Protein AF-A0AAV3ZIV1-F1 (afdb_monomer)

Radius of gyration: 25.55 Å; Cα contacts (8 Å, |Δi|>4): 91; chains: 1; bounding box: 44×48×78 Å

Foldseek 3Di:
DPDDDPDPDDVVNVCCCPDNPCVCVVVCLVDQVSVCLFQVDGSVVLVVVCVVCQVVQADDADPVGGDDHSSVVSSVVRGDPPRPPPPPDPDPCCDPVNVVVCPDDDDDDDPDDPPDPPDPVVVVVVCCVPPVVNVVVVVVPQWDDDPNDTWGWDDDPNDIDID

Mean predicted aligned error: 19.46 Å

Solvent-accessible surface area (backbone atoms only — not comparable to full-atom values): 10441 Å² total; per-residue (Å²): 132,84,77,81,71,92,54,98,68,56,71,74,69,73,41,39,90,81,73,31,84,66,75,52,44,66,62,34,61,70,34,60,67,50,20,29,70,54,50,73,38,49,51,65,59,52,50,52,51,42,67,71,44,26,80,78,58,48,55,75,69,49,100,89,47,78,46,68,54,34,68,58,52,51,48,63,72,48,45,59,89,83,52,82,88,72,68,71,80,76,75,86,66,74,45,76,69,51,55,66,67,47,86,64,88,75,79,80,87,71,79,91,64,83,72,71,77,69,77,55,66,67,60,51,51,47,54,59,66,66,34,67,70,51,50,54,52,52,61,62,59,36,60,48,80,60,91,92,44,83,44,42,54,48,75,57,97,91,42,78,41,79,104

pLDDT: mean 71.95, std 16.85, range [37.38, 97.38]

Structure (mmCIF, N/CA/C/O backbone):
data_AF-A0AAV3ZIV1-F1
#
_entry.id   AF-A0AAV3ZIV1-F1
#
loop_
_atom_site.group_PDB
_atom_site.id
_atom_site.type_symbol
_atom_site.label_atom_id
_atom_site.label_alt_id
_atom_site.label_comp_id
_atom_site.label_asym_id
_atom_site.label_entity_id
_atom_site.label_seq_id
_atom_site.pdbx_PDB_ins_code
_atom_site.Cartn_x
_atom_site.Cartn_y
_atom_site.Cartn_z
_atom_site.occupancy
_atom_site.B_iso_or_equiv
_atom_site.auth_seq_id
_atom_site.auth_comp_id
_atom_site.auth_asym_id
_atom_site.auth_atom_id
_atom_site.pdbx_PDB_model_num
ATOM 1 N N . MET A 1 1 ? 9.519 14.447 -36.162 1.00 43.09 1 MET A N 1
ATOM 2 C CA . MET A 1 1 ? 10.260 13.194 -35.889 1.00 43.09 1 MET A CA 1
ATOM 3 C C . MET A 1 1 ? 10.149 12.874 -34.403 1.00 43.09 1 MET A C 1
ATOM 5 O O . MET A 1 1 ? 10.658 13.635 -33.593 1.00 43.09 1 MET A O 1
ATOM 9 N N . GLN A 1 2 ? 9.421 11.823 -34.020 1.00 56.91 2 GLN A N 1
ATOM 10 C CA . GLN A 1 2 ? 9.362 11.382 -32.619 1.00 56.91 2 GLN A CA 1
ATOM 11 C C . GLN A 1 2 ? 10.732 10.803 -32.237 1.00 56.91 2 GLN A C 1
ATOM 13 O O . GLN A 1 2 ? 11.207 9.866 -32.875 1.0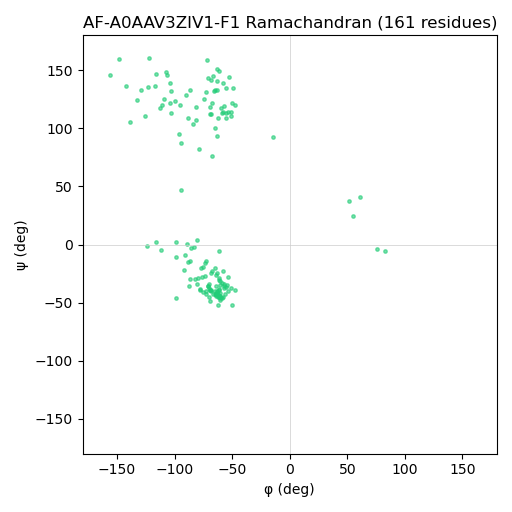0 56.91 2 GLN A O 1
ATOM 18 N N . GLY A 1 3 ? 11.399 11.407 -31.249 1.00 57.12 3 GLY A N 1
ATOM 19 C CA . GLY A 1 3 ? 12.735 10.999 -30.816 1.00 57.12 3 GLY A CA 1
ATOM 20 C C . GLY A 1 3 ? 12.778 9.522 -30.425 1.00 57.12 3 GLY A C 1
ATOM 21 O O . GLY A 1 3 ? 11.899 9.024 -29.718 1.00 57.12 3 GLY A O 1
ATOM 22 N N . ARG A 1 4 ? 13.808 8.810 -30.896 1.00 75.56 4 ARG A N 1
ATOM 23 C CA . ARG A 1 4 ? 14.005 7.382 -30.626 1.00 75.56 4 ARG A CA 1
ATOM 24 C C . ARG A 1 4 ? 14.105 7.179 -29.112 1.00 75.56 4 ARG A C 1
ATOM 26 O O . ARG A 1 4 ? 15.054 7.653 -28.486 1.00 75.56 4 ARG A O 1
ATOM 33 N N . ARG A 1 5 ? 13.122 6.507 -28.500 1.00 73.94 5 ARG A N 1
ATOM 34 C CA . ARG A 1 5 ? 13.161 6.197 -27.061 1.00 73.94 5 ARG A CA 1
ATOM 35 C C . ARG A 1 5 ? 14.446 5.415 -26.771 1.00 73.94 5 ARG A C 1
ATOM 37 O O . ARG A 1 5 ? 14.630 4.334 -27.321 1.00 73.94 5 ARG A O 1
ATOM 44 N N . ARG A 1 6 ? 15.325 5.951 -25.909 1.00 83.06 6 ARG A N 1
ATOM 45 C CA . ARG A 1 6 ? 16.588 5.287 -25.511 1.00 83.06 6 ARG A CA 1
ATOM 46 C C . ARG A 1 6 ? 16.340 3.903 -24.910 1.00 83.06 6 ARG A C 1
ATOM 48 O O . ARG A 1 6 ? 17.137 2.999 -25.119 1.00 83.06 6 ARG A O 1
ATOM 55 N N . PHE A 1 7 ? 15.224 3.744 -24.196 1.00 80.75 7 PHE A N 1
ATOM 56 C CA . PHE A 1 7 ? 14.814 2.484 -23.588 1.00 80.75 7 PHE A CA 1
ATOM 57 C C . PHE A 1 7 ? 13.296 2.308 -23.692 1.00 80.75 7 PHE A C 1
ATOM 59 O O . PHE A 1 7 ? 12.542 3.240 -23.418 1.00 80.75 7 PHE A O 1
ATOM 66 N N . TRP A 1 8 ? 12.848 1.101 -24.049 1.00 78.12 8 TRP A N 1
ATOM 67 C CA . TRP A 1 8 ? 11.439 0.696 -23.938 1.00 78.12 8 TRP A CA 1
ATOM 68 C C . TRP A 1 8 ? 11.034 0.453 -22.475 1.00 78.12 8 TRP A C 1
ATOM 70 O O . TRP A 1 8 ? 9.966 0.869 -22.036 1.00 78.12 8 TRP A O 1
ATOM 80 N N . VAL A 1 9 ? 11.930 -0.163 -21.700 1.00 79.81 9 VAL A N 1
ATOM 81 C CA . VAL A 1 9 ? 11.845 -0.305 -20.241 1.00 79.81 9 VAL A CA 1
ATOM 82 C C . VAL A 1 9 ? 13.203 0.085 -19.672 1.00 79.81 9 VAL A C 1
ATOM 84 O O . VAL A 1 9 ? 14.221 -0.483 -20.074 1.00 79.81 9 VAL A O 1
ATOM 87 N N . HIS A 1 10 ? 13.229 1.054 -18.758 1.00 84.25 10 HIS A N 1
ATOM 88 C CA . HIS A 1 10 ? 14.471 1.515 -18.140 1.00 84.25 10 HIS A CA 1
ATOM 89 C C . HIS A 1 10 ? 15.129 0.376 -17.331 1.00 84.25 10 HIS A C 1
ATOM 91 O O . HIS A 1 10 ? 14.402 -0.365 -16.662 1.00 84.25 10 HIS A O 1
ATOM 97 N N . PRO A 1 11 ? 16.470 0.219 -17.344 1.00 86.00 11 PRO A N 1
ATOM 98 C CA . PRO A 1 11 ? 17.163 -0.831 -16.588 1.00 86.00 11 PRO A CA 1
ATOM 99 C C . PRO A 1 11 ? 16.766 -0.894 -15.106 1.00 86.00 11 PRO A C 1
ATOM 101 O O . PRO A 1 11 ? 16.529 -1.982 -14.594 1.00 86.00 11 PRO A O 1
ATOM 104 N N . ILE A 1 12 ? 16.543 0.260 -14.468 1.00 84.50 12 ILE A N 1
ATOM 105 C CA . ILE A 1 12 ? 16.070 0.344 -13.072 1.00 84.50 12 ILE A CA 1
ATOM 106 C C . ILE A 1 12 ? 14.765 -0.436 -12.830 1.00 84.50 12 ILE A C 1
ATOM 108 O O . ILE A 1 12 ? 14.592 -1.087 -11.806 1.00 84.50 12 ILE A O 1
ATOM 112 N N . CYS A 1 13 ? 13.848 -0.444 -13.803 1.00 81.00 13 CYS A N 1
ATOM 113 C CA . CYS A 1 13 ? 12.573 -1.145 -13.682 1.00 81.00 13 CYS A CA 1
ATOM 114 C C . CYS A 1 13 ? 12.733 -2.664 -13.835 1.00 81.00 13 CYS A C 1
ATOM 116 O O . CYS A 1 13 ? 11.850 -3.410 -13.408 1.00 81.00 13 CYS A O 1
ATOM 118 N N . LYS A 1 14 ? 13.840 -3.129 -14.435 1.00 81.81 14 LYS A N 1
ATOM 119 C CA . LYS A 1 14 ? 14.187 -4.556 -14.510 1.00 81.81 14 LYS A CA 1
ATOM 120 C C . LYS A 1 14 ? 14.664 -5.085 -13.157 1.00 81.81 14 LYS A C 1
ATOM 122 O O . LYS A 1 14 ? 14.459 -6.257 -12.859 1.00 81.81 14 LYS A O 1
ATOM 127 N N . GLU A 1 15 ? 15.231 -4.220 -12.318 1.00 84.31 15 GLU A N 1
ATOM 128 C CA . GLU A 1 15 ? 15.726 -4.577 -10.986 1.00 84.31 15 GLU A CA 1
ATOM 129 C C . GLU A 1 15 ? 14.638 -4.598 -9.904 1.00 84.31 15 GLU A C 1
ATOM 131 O O . GLU A 1 15 ? 14.918 -5.016 -8.784 1.00 84.31 15 GLU A O 1
ATOM 136 N N . ARG A 1 16 ? 13.379 -4.261 -10.235 1.00 83.62 16 ARG A N 1
ATOM 137 C CA . ARG A 1 16 ? 12.244 -4.214 -9.288 1.00 83.62 16 ARG A CA 1
ATOM 138 C C . ARG A 1 16 ? 12.135 -5.451 -8.391 1.00 83.62 16 ARG A C 1
ATOM 140 O O . ARG A 1 16 ? 11.837 -5.318 -7.214 1.00 83.62 16 ARG A O 1
ATOM 147 N N . GLY A 1 17 ? 12.383 -6.650 -8.919 1.00 80.38 17 GLY A N 1
ATOM 148 C CA . GLY A 1 17 ? 12.316 -7.878 -8.115 1.00 80.38 17 GLY A CA 1
ATOM 149 C C . GLY A 1 17 ? 13.408 -7.990 -7.040 1.00 80.38 17 GLY A C 1
ATOM 150 O O . GLY A 1 17 ? 13.235 -8.717 -6.069 1.00 80.38 17 GLY A O 1
ATOM 151 N N . LYS A 1 18 ? 14.529 -7.279 -7.204 1.00 82.88 18 LYS A N 1
ATOM 152 C CA . LYS A 1 18 ? 15.670 -7.277 -6.277 1.00 82.88 18 LYS A CA 1
ATOM 153 C C . LYS A 1 18 ? 15.640 -6.070 -5.339 1.00 82.88 18 LYS A C 1
ATOM 155 O O . LYS A 1 18 ? 15.845 -6.239 -4.138 1.00 82.88 18 LYS A O 1
ATOM 160 N N . THR A 1 19 ? 15.393 -4.881 -5.885 1.00 79.88 19 THR A N 1
ATOM 161 C CA . THR A 1 19 ? 15.538 -3.583 -5.198 1.00 79.88 19 THR A CA 1
ATOM 162 C C . THR A 1 19 ? 14.224 -2.818 -5.041 1.00 79.88 19 THR A C 1
ATOM 164 O O . THR A 1 19 ? 14.226 -1.707 -4.524 1.00 79.88 19 THR A O 1
ATOM 167 N N . GLY A 1 20 ? 13.095 -3.377 -5.482 1.00 79.06 20 GLY A N 1
ATOM 168 C CA . GLY A 1 20 ? 11.806 -2.694 -5.413 1.00 79.06 20 GLY A CA 1
ATOM 169 C C . GLY A 1 20 ? 11.317 -2.476 -3.981 1.00 79.06 20 GLY A C 1
ATOM 170 O O . GLY A 1 20 ? 11.481 -3.340 -3.120 1.00 79.06 20 GLY A O 1
ATOM 171 N N . GLU A 1 21 ? 10.639 -1.347 -3.760 1.00 76.44 21 GLU A N 1
ATOM 172 C CA . GLU A 1 21 ? 10.079 -0.945 -2.457 1.00 76.44 21 GLU A CA 1
ATOM 173 C C . GLU A 1 21 ? 9.165 -2.019 -1.844 1.00 76.44 21 GLU A C 1
ATOM 175 O O . GLU A 1 21 ? 9.171 -2.252 -0.637 1.00 76.44 21 GLU A O 1
ATOM 180 N N . PHE A 1 22 ? 8.431 -2.749 -2.687 1.00 81.62 22 PHE A N 1
ATOM 181 C CA . PHE A 1 22 ? 7.473 -3.769 -2.256 1.00 81.62 22 PHE A CA 1
ATOM 182 C C . PHE A 1 22 ? 8.101 -5.116 -1.892 1.00 81.62 22 PHE A C 1
ATOM 184 O O . PHE A 1 22 ? 7.388 -6.044 -1.521 1.00 81.62 22 PHE A O 1
ATOM 191 N N . ARG A 1 23 ? 9.433 -5.243 -1.918 1.00 85.44 23 ARG A N 1
ATOM 192 C CA . ARG A 1 23 ? 10.110 -6.449 -1.422 1.00 85.44 23 ARG A CA 1
ATOM 193 C C . ARG A 1 23 ? 9.855 -6.683 0.069 1.00 85.44 23 ARG A C 1
ATOM 195 O O . ARG A 1 23 ? 9.821 -7.833 0.495 1.00 85.44 23 ARG A O 1
ATOM 202 N N . MET A 1 24 ? 9.659 -5.605 0.833 1.00 85.88 24 MET A N 1
ATOM 203 C CA . MET A 1 24 ? 9.342 -5.656 2.265 1.00 85.88 24 MET A CA 1
ATOM 204 C C . MET A 1 24 ? 7.840 -5.806 2.553 1.00 85.88 24 MET A C 1
ATOM 206 O O . MET A 1 24 ? 7.441 -5.902 3.713 1.00 85.88 24 MET A O 1
ATOM 210 N N . LEU A 1 25 ? 6.992 -5.813 1.516 1.00 89.31 25 LEU A N 1
ATOM 211 C CA . LEU A 1 25 ? 5.538 -5.865 1.662 1.00 89.31 25 LEU A CA 1
ATOM 212 C C . LEU A 1 25 ? 5.057 -7.081 2.478 1.00 89.31 25 LEU A C 1
ATOM 214 O O . LEU A 1 25 ? 4.214 -6.887 3.353 1.00 89.31 25 LEU A O 1
ATOM 218 N N . PRO A 1 26 ? 5.595 -8.305 2.293 1.00 90.25 26 PRO A N 1
ATOM 219 C CA . PRO A 1 26 ? 5.204 -9.446 3.120 1.00 90.25 26 PRO A CA 1
ATOM 220 C C . PRO A 1 26 ? 5.510 -9.242 4.609 1.00 90.25 26 PRO A C 1
ATOM 222 O O . PRO A 1 26 ? 4.699 -9.609 5.454 1.00 90.25 26 PRO A O 1
ATOM 225 N N . GLN A 1 27 ? 6.651 -8.629 4.938 1.00 90.06 27 GLN A N 1
ATOM 226 C CA . GLN A 1 27 ? 7.047 -8.336 6.317 1.00 90.06 27 GLN A CA 1
ATOM 227 C C . GLN A 1 27 ? 6.169 -7.238 6.930 1.00 90.06 27 GLN A C 1
ATOM 229 O O . GLN A 1 27 ? 5.802 -7.336 8.097 1.00 90.06 27 GLN A O 1
ATOM 234 N N . ILE A 1 28 ? 5.791 -6.224 6.144 1.00 89.81 28 ILE A N 1
ATOM 235 C CA . ILE A 1 28 ? 4.860 -5.168 6.572 1.00 89.81 28 ILE A CA 1
ATOM 236 C C . ILE A 1 28 ? 3.478 -5.761 6.861 1.00 89.81 28 ILE A C 1
ATOM 238 O O . ILE A 1 28 ? 2.886 -5.447 7.884 1.00 89.81 28 ILE A O 1
ATOM 242 N N . LEU A 1 29 ? 2.979 -6.654 6.002 1.00 90.62 29 LEU A N 1
ATOM 243 C CA . LEU A 1 29 ? 1.682 -7.314 6.189 1.00 90.62 29 LEU A CA 1
ATOM 244 C C . LEU A 1 29 ? 1.693 -8.394 7.285 1.00 90.62 29 LEU A C 1
ATOM 246 O O . LEU A 1 29 ? 0.628 -8.848 7.704 1.00 90.62 29 LEU A O 1
ATOM 250 N N . ALA A 1 30 ? 2.863 -8.858 7.729 1.00 91.25 30 ALA A N 1
ATOM 251 C CA . ALA A 1 30 ? 2.983 -9.797 8.844 1.00 91.25 30 ALA A CA 1
ATOM 252 C C . ALA A 1 30 ? 2.856 -9.102 10.210 1.00 91.25 30 ALA A C 1
ATOM 254 O O . ALA A 1 30 ? 2.383 -9.716 11.163 1.00 91.25 30 ALA A O 1
ATOM 255 N N . ASP A 1 31 ? 3.244 -7.830 10.292 1.00 90.38 31 ASP A N 1
ATOM 256 C CA . ASP A 1 31 ? 3.226 -7.026 11.511 1.00 90.38 31 ASP A CA 1
ATOM 257 C C . ASP A 1 31 ? 2.031 -6.061 11.488 1.00 90.38 31 ASP A C 1
ATOM 259 O O . ASP A 1 31 ? 1.973 -5.130 10.688 1.00 90.38 31 ASP A O 1
ATOM 263 N N . ASN A 1 32 ? 1.065 -6.265 12.386 1.00 87.88 32 ASN A N 1
ATOM 264 C CA . ASN A 1 32 ? -0.147 -5.445 12.444 1.00 87.88 32 ASN A CA 1
ATOM 265 C C . ASN A 1 32 ? 0.142 -3.962 12.711 1.00 87.88 32 ASN A C 1
ATOM 267 O O . ASN A 1 32 ? -0.564 -3.109 12.173 1.00 87.88 32 ASN A O 1
ATOM 271 N N . VAL A 1 33 ? 1.167 -3.645 13.509 1.00 88.06 33 VAL A N 1
ATOM 272 C CA . VAL A 1 33 ? 1.532 -2.259 13.834 1.00 88.06 33 VAL A CA 1
ATOM 273 C C . VAL A 1 33 ? 2.118 -1.584 12.601 1.00 88.06 33 VAL A C 1
ATOM 275 O O . VAL A 1 33 ? 1.713 -0.476 12.254 1.00 88.06 33 VAL A O 1
ATOM 278 N N . LYS A 1 34 ? 3.016 -2.271 11.887 1.00 87.50 34 LYS A N 1
ATOM 279 C CA . LYS A 1 34 ? 3.585 -1.747 10.637 1.00 87.50 34 LYS A CA 1
ATOM 280 C C . LYS A 1 34 ? 2.555 -1.668 9.523 1.00 87.50 34 LYS A C 1
ATOM 282 O O . LYS A 1 34 ? 2.564 -0.692 8.788 1.00 87.50 34 LYS A O 1
ATOM 287 N N . CYS A 1 35 ? 1.660 -2.644 9.407 1.00 87.94 35 CYS A N 1
ATOM 288 C CA . CYS A 1 35 ? 0.564 -2.613 8.443 1.00 87.94 35 CYS A CA 1
ATOM 289 C C . CYS A 1 35 ? -0.353 -1.406 8.688 1.00 87.94 35 CYS A C 1
ATOM 291 O O . CYS A 1 35 ? -0.666 -0.674 7.749 1.00 87.94 35 CYS A O 1
ATOM 293 N N . LEU A 1 36 ? -0.720 -1.157 9.951 1.00 89.06 36 LEU A N 1
ATOM 294 C CA . LEU A 1 36 ? -1.499 0.017 10.342 1.00 89.06 36 LEU A CA 1
ATOM 295 C C . LEU A 1 36 ? -0.744 1.318 10.081 1.00 89.06 36 LEU A C 1
ATOM 297 O O . LEU A 1 36 ? -1.342 2.257 9.575 1.00 89.06 36 LEU A O 1
ATOM 301 N N . ALA A 1 37 ? 0.551 1.389 10.382 1.00 86.81 37 ALA A N 1
ATOM 302 C CA . ALA A 1 37 ? 1.345 2.580 10.094 1.00 86.81 37 ALA A CA 1
ATOM 303 C C . ALA A 1 37 ? 1.449 2.840 8.582 1.00 86.81 37 ALA A C 1
ATOM 305 O O . ALA A 1 37 ? 1.252 3.963 8.144 1.00 86.81 37 ALA A O 1
ATOM 306 N N . TYR A 1 38 ? 1.698 1.794 7.791 1.0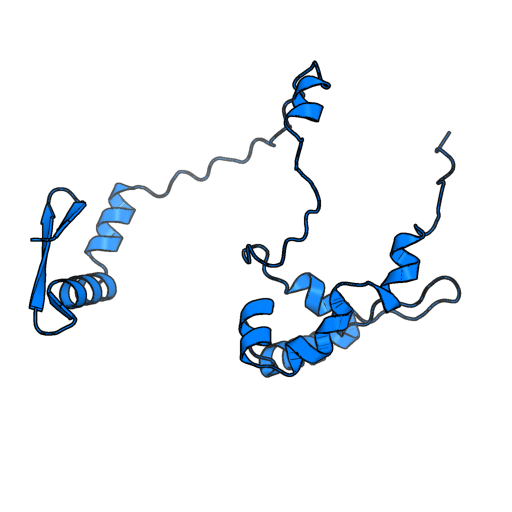0 86.69 38 TYR A N 1
ATOM 307 C CA . TYR A 1 38 ? 1.990 1.892 6.360 1.00 86.69 38 TYR A CA 1
ATOM 308 C C . TYR A 1 38 ? 0.743 2.121 5.489 1.00 86.69 38 TYR A C 1
ATOM 310 O O . TYR A 1 38 ? 0.800 2.856 4.506 1.00 86.69 38 TYR A O 1
ATOM 318 N N . PHE A 1 39 ? -0.380 1.472 5.813 1.00 88.75 39 PHE A N 1
ATOM 319 C CA . PHE A 1 39 ? -1.621 1.545 5.024 1.00 88.75 39 PHE A CA 1
ATOM 320 C C . PHE A 1 39 ? -2.760 2.281 5.734 1.00 88.75 39 PHE A C 1
ATOM 322 O O . PHE A 1 39 ? -3.837 2.420 5.160 1.00 88.75 39 PHE A O 1
ATOM 329 N N . ARG A 1 40 ? -2.570 2.695 6.995 1.00 88.31 40 ARG A N 1
ATOM 330 C CA . ARG A 1 40 ? -3.627 3.266 7.855 1.00 88.31 40 ARG A CA 1
ATOM 331 C C . ARG A 1 40 ? -4.852 2.355 8.004 1.00 88.31 40 ARG A C 1
ATOM 333 O O . ARG A 1 40 ? -5.945 2.808 8.324 1.00 88.31 40 ARG A O 1
ATOM 340 N N . MET A 1 41 ? -4.655 1.049 7.821 1.00 90.50 41 MET A N 1
ATOM 341 C CA . MET A 1 41 ? -5.683 0.020 7.958 1.00 90.50 41 MET A CA 1
ATOM 342 C C . MET A 1 41 ? -5.088 -1.296 8.457 1.00 90.50 41 MET A C 1
ATOM 344 O O . MET A 1 41 ? -3.885 -1.544 8.349 1.00 90.50 41 MET A O 1
ATOM 348 N N . THR A 1 42 ? -5.940 -2.152 9.017 1.00 92.81 42 THR A N 1
ATOM 349 C CA . THR A 1 42 ? -5.508 -3.476 9.470 1.00 92.81 42 THR A CA 1
ATOM 350 C C . THR A 1 42 ? -5.223 -4.388 8.278 1.00 92.81 42 THR A C 1
ATOM 352 O O . THR A 1 42 ? -5.755 -4.202 7.180 1.00 92.81 42 THR A O 1
ATOM 355 N N . LYS A 1 43 ? -4.430 -5.437 8.514 1.00 93.69 43 LYS A N 1
ATOM 356 C CA . LYS A 1 43 ? -4.177 -6.491 7.525 1.00 93.69 43 LYS A CA 1
ATOM 357 C C . LYS A 1 43 ? -5.475 -7.103 6.990 1.00 93.69 43 LYS A C 1
ATOM 359 O O . LYS A 1 43 ? -5.571 -7.356 5.794 1.00 93.69 43 LYS A O 1
ATOM 364 N N . ALA A 1 44 ? -6.463 -7.315 7.860 1.00 95.25 44 ALA A N 1
ATOM 365 C CA . ALA A 1 44 ? -7.752 -7.888 7.481 1.00 95.25 44 ALA A CA 1
ATOM 366 C C . ALA A 1 44 ? -8.494 -6.986 6.485 1.00 95.25 44 ALA A C 1
ATOM 368 O O . ALA A 1 44 ? -8.951 -7.460 5.449 1.00 95.25 44 ALA A O 1
ATOM 369 N N . THR A 1 45 ? -8.538 -5.674 6.741 1.00 95.06 45 THR A N 1
ATOM 370 C CA . THR A 1 45 ? -9.121 -4.699 5.807 1.00 95.06 45 THR A CA 1
ATOM 371 C C . THR A 1 45 ? -8.376 -4.692 4.474 1.00 95.06 45 THR A C 1
ATOM 373 O O . THR A 1 45 ? -9.003 -4.704 3.418 1.00 95.06 45 THR A O 1
ATOM 376 N N . PHE A 1 46 ? -7.043 -4.726 4.503 1.00 94.94 46 PHE A N 1
ATOM 377 C CA . PHE A 1 46 ? -6.239 -4.785 3.285 1.00 94.94 46 PHE A CA 1
ATOM 378 C C . PHE A 1 46 ? -6.514 -6.059 2.467 1.00 94.94 46 PHE A C 1
ATOM 380 O O . PHE A 1 46 ? -6.674 -5.988 1.251 1.00 94.94 46 PHE A O 1
ATOM 387 N N . GLN A 1 47 ? -6.600 -7.221 3.122 1.00 95.69 47 GLN A N 1
ATOM 388 C CA . GLN A 1 47 ? -6.919 -8.495 2.470 1.00 95.69 47 GLN A CA 1
ATOM 389 C C . GLN A 1 47 ? -8.325 -8.490 1.871 1.00 95.69 47 GLN A C 1
ATOM 391 O O . GLN A 1 47 ? -8.483 -8.885 0.721 1.00 95.69 47 GLN A O 1
ATOM 396 N N . TYR A 1 48 ? -9.311 -7.958 2.592 1.00 97.19 48 TYR A N 1
ATOM 397 C CA . TYR A 1 48 ? -10.669 -7.784 2.082 1.00 97.19 48 TYR A CA 1
ATOM 398 C C . TYR A 1 48 ? -10.701 -6.913 0.814 1.00 97.19 48 TYR A C 1
ATOM 400 O O . TYR A 1 48 ? -11.309 -7.276 -0.192 1.00 97.19 48 TYR A O 1
ATOM 408 N N . LEU A 1 49 ? -9.979 -5.785 0.815 1.00 96.19 49 LEU A N 1
ATOM 409 C CA . LEU A 1 49 ? -9.851 -4.935 -0.372 1.00 96.19 49 LEU A CA 1
ATOM 410 C C . LEU A 1 49 ? -9.136 -5.653 -1.521 1.00 96.19 49 LEU A C 1
ATOM 412 O O . LEU A 1 49 ? -9.476 -5.437 -2.686 1.00 96.19 49 LEU A O 1
ATOM 416 N N . LEU A 1 50 ? -8.150 -6.497 -1.217 1.00 96.50 50 LEU A N 1
ATOM 417 C CA . LEU A 1 50 ? -7.442 -7.288 -2.217 1.00 96.50 50 LEU A CA 1
ATOM 418 C C . LEU A 1 50 ? -8.328 -8.370 -2.832 1.00 96.50 50 LEU A C 1
ATOM 420 O O . LEU A 1 50 ? -8.241 -8.583 -4.035 1.00 96.50 50 LEU A O 1
ATOM 424 N N . GLU A 1 51 ? -9.180 -9.026 -2.053 1.00 97.38 51 GLU A N 1
ATOM 425 C CA . GLU A 1 51 ? -10.148 -9.997 -2.571 1.00 97.38 51 GLU A CA 1
ATOM 426 C C . GLU A 1 51 ? -11.174 -9.322 -3.482 1.00 97.38 51 GLU A C 1
ATOM 428 O O . GLU A 1 51 ? -11.444 -9.815 -4.576 1.00 97.38 51 GLU A O 1
ATOM 433 N N . LEU A 1 52 ? -11.671 -8.148 -3.082 1.00 97.00 52 LEU A N 1
ATOM 434 C CA . LEU A 1 52 ? -12.650 -7.392 -3.859 1.00 97.00 52 LEU A CA 1
ATOM 435 C C . LEU A 1 52 ? -12.055 -6.821 -5.156 1.00 97.00 52 LEU A C 1
ATOM 437 O O . LEU A 1 52 ? -12.637 -6.947 -6.229 1.00 97.00 52 LEU A O 1
ATOM 441 N N . SER A 1 53 ? -10.895 -6.164 -5.072 1.00 95.56 53 SER A N 1
ATOM 442 C CA . SER A 1 53 ? -10.294 -5.443 -6.207 1.00 95.56 53 SER A CA 1
ATOM 443 C C . SER A 1 53 ? -9.330 -6.289 -7.037 1.00 95.56 53 SER A C 1
ATOM 445 O O . SER A 1 53 ? -9.089 -5.977 -8.206 1.00 95.56 53 SER A O 1
ATOM 447 N N . GLY A 1 54 ? -8.786 -7.362 -6.462 1.00 94.56 54 GLY A N 1
ATOM 448 C CA . GLY A 1 54 ? -7.767 -8.230 -7.048 1.00 94.56 54 GLY A CA 1
ATOM 449 C C . GLY A 1 54 ? -8.102 -8.705 -8.460 1.00 94.56 54 GLY A C 1
ATOM 450 O O . GLY A 1 54 ? -7.286 -8.468 -9.355 1.00 94.56 54 GLY A O 1
ATOM 451 N N . PRO A 1 55 ? -9.296 -9.283 -8.701 1.00 95.81 55 PRO A N 1
ATOM 452 C CA . PRO A 1 55 ? -9.709 -9.731 -10.031 1.00 95.81 55 PRO A CA 1
ATOM 453 C C . PRO A 1 55 ? -9.735 -8.605 -11.073 1.00 95.81 55 PRO A C 1
ATOM 455 O O . PRO A 1 55 ? -9.417 -8.828 -12.239 1.00 95.81 55 PRO A O 1
ATOM 458 N N . HIS A 1 56 ? -10.060 -7.379 -10.657 1.00 95.31 56 HIS A N 1
ATOM 459 C CA . HIS A 1 56 ? -10.172 -6.221 -11.546 1.00 95.31 56 HIS A CA 1
ATOM 460 C C . HIS A 1 56 ? -8.823 -5.562 -11.852 1.00 95.31 56 HIS A C 1
ATOM 462 O O . HIS A 1 56 ? -8.637 -4.973 -12.918 1.00 95.31 56 HIS A O 1
ATOM 468 N N . ILE A 1 57 ? -7.866 -5.641 -10.923 1.00 94.88 57 ILE A N 1
ATOM 469 C CA . ILE A 1 57 ? -6.544 -5.016 -11.074 1.00 94.88 57 ILE A CA 1
ATOM 470 C C . ILE A 1 57 ? -5.462 -6.001 -11.530 1.00 94.88 57 ILE A C 1
ATOM 472 O O . ILE A 1 57 ? -4.360 -5.564 -11.886 1.00 94.88 57 ILE A O 1
ATOM 476 N N . GLN A 1 58 ? -5.743 -7.306 -11.524 1.00 94.94 58 GLN A N 1
ATOM 477 C CA . GLN A 1 58 ? -4.831 -8.335 -12.007 1.00 94.94 58 GLN A CA 1
ATOM 478 C C . GLN A 1 58 ? -4.594 -8.179 -13.510 1.00 94.94 58 GLN A C 1
ATOM 480 O O . GLN A 1 58 ? -5.508 -8.012 -14.312 1.00 94.94 58 GLN A O 1
ATOM 485 N N . LYS A 1 59 ? -3.320 -8.240 -13.903 1.00 93.19 59 LYS A N 1
ATOM 486 C CA . LYS A 1 59 ? -2.911 -8.200 -15.307 1.00 93.19 59 LYS A CA 1
ATOM 487 C C . LYS A 1 59 ? -2.233 -9.504 -15.687 1.00 93.19 59 LYS A C 1
ATOM 489 O O . LYS A 1 59 ? -1.533 -10.106 -14.875 1.00 93.19 59 LYS A O 1
ATOM 494 N N . GLN A 1 60 ? -2.413 -9.908 -16.939 1.00 90.62 60 GLN A N 1
ATOM 495 C CA . GLN A 1 60 ? -1.741 -11.078 -17.487 1.00 90.62 60 GLN A CA 1
ATOM 496 C C . GLN A 1 60 ? -0.249 -10.804 -17.692 1.00 90.62 60 GLN A C 1
ATOM 498 O O . GLN A 1 60 ? 0.165 -9.701 -18.071 1.00 90.62 60 GLN A O 1
ATOM 503 N N . ASN A 1 61 ? 0.567 -11.826 -17.436 1.00 91.06 61 ASN A N 1
ATOM 504 C CA . ASN A 1 61 ? 1.966 -11.806 -17.833 1.00 91.06 61 ASN A CA 1
ATOM 505 C C . ASN A 1 61 ? 2.051 -11.875 -19.358 1.00 91.06 61 ASN A C 1
ATOM 507 O O . ASN A 1 61 ? 1.295 -12.593 -20.000 1.00 91.06 61 ASN A O 1
ATOM 511 N N . THR A 1 62 ? 2.992 -11.130 -19.925 1.00 87.94 62 THR A N 1
ATOM 512 C CA . THR A 1 62 ? 3.252 -11.126 -21.369 1.00 87.94 62 THR A CA 1
ATOM 513 C C . THR A 1 62 ? 4.701 -11.518 -21.613 1.00 87.94 62 THR A C 1
ATOM 515 O O . THR A 1 62 ? 5.539 -11.341 -20.726 1.00 87.94 62 THR A O 1
ATOM 518 N N . ASN A 1 63 ? 5.025 -11.949 -22.833 1.00 86.25 63 ASN A N 1
ATOM 519 C CA . ASN A 1 63 ? 6.405 -12.268 -23.229 1.00 86.25 63 ASN A CA 1
ATOM 520 C C . ASN A 1 63 ? 7.369 -11.077 -23.067 1.00 86.25 63 ASN A C 1
ATOM 522 O O . ASN A 1 63 ? 8.571 -11.256 -22.911 1.00 86.25 63 ASN A O 1
ATOM 526 N N . TRP A 1 64 ? 6.840 -9.851 -23.068 1.00 78.69 64 TRP A N 1
ATOM 527 C CA . TRP A 1 64 ? 7.625 -8.622 -22.966 1.00 78.69 64 TRP A CA 1
ATOM 528 C C . TRP A 1 64 ? 7.893 -8.193 -21.524 1.00 78.69 64 TRP A C 1
ATOM 530 O O . TRP A 1 64 ? 8.936 -7.610 -21.228 1.00 78.69 64 TRP A O 1
ATOM 540 N N . ARG A 1 65 ? 6.930 -8.419 -20.621 1.00 82.50 65 ARG A N 1
ATOM 541 C CA . ARG A 1 65 ? 7.046 -8.050 -19.207 1.00 82.50 65 ARG A CA 1
ATOM 542 C C . ARG A 1 65 ? 6.141 -8.888 -18.313 1.00 82.50 65 ARG A C 1
ATOM 544 O O . ARG A 1 65 ? 4.986 -9.167 -18.649 1.00 82.50 65 ARG A O 1
ATOM 551 N N . ARG A 1 66 ? 6.641 -9.155 -17.105 1.00 86.00 66 ARG A N 1
ATOM 552 C CA . ARG A 1 66 ? 5.834 -9.652 -15.987 1.00 86.00 66 ARG A CA 1
ATOM 553 C C . ARG A 1 66 ? 4.942 -8.535 -15.453 1.00 86.00 66 ARG A C 1
ATOM 555 O O . ARG A 1 66 ? 5.416 -7.420 -15.203 1.00 86.00 66 ARG A O 1
ATOM 562 N N . ALA A 1 67 ? 3.664 -8.846 -15.286 1.00 90.06 67 ALA A N 1
ATOM 563 C CA . ALA A 1 67 ? 2.700 -7.964 -14.659 1.00 90.06 67 ALA A CA 1
ATOM 564 C C . ALA A 1 67 ? 3.106 -7.665 -13.210 1.00 90.06 67 ALA A C 1
ATOM 566 O O . ALA A 1 67 ? 3.749 -8.474 -12.541 1.00 90.06 67 ALA A O 1
ATOM 567 N N . ILE A 1 68 ? 2.740 -6.473 -12.738 1.00 90.38 68 ILE A N 1
ATOM 568 C CA . ILE A 1 68 ? 2.819 -6.145 -11.314 1.00 90.38 68 ILE A CA 1
ATOM 569 C C . ILE A 1 68 ? 1.664 -6.896 -10.639 1.00 90.38 68 ILE A C 1
ATOM 571 O O . ILE A 1 68 ? 0.528 -6.743 -11.104 1.00 90.38 68 ILE A O 1
ATOM 575 N N . PRO A 1 69 ? 1.925 -7.715 -9.608 1.00 91.81 69 PRO A N 1
ATOM 576 C CA . PRO A 1 69 ? 0.885 -8.496 -8.957 1.00 91.81 69 PRO A CA 1
ATOM 577 C C . PRO A 1 69 ? -0.152 -7.577 -8.290 1.00 91.81 69 PRO A C 1
ATOM 579 O O . PRO A 1 69 ? 0.184 -6.462 -7.885 1.00 91.81 69 PRO A O 1
ATOM 582 N N . PRO A 1 70 ? -1.413 -8.025 -8.165 1.00 94.69 70 PRO A N 1
ATOM 583 C CA . PRO A 1 70 ? -2.506 -7.204 -7.642 1.00 94.69 70 PRO A CA 1
ATOM 584 C C . PRO A 1 70 ? -2.217 -6.670 -6.234 1.00 94.69 70 PRO A C 1
ATOM 586 O O . PRO A 1 70 ? -2.518 -5.516 -5.956 1.00 94.69 70 PRO A O 1
ATOM 589 N N . ILE A 1 71 ? -1.533 -7.451 -5.393 1.00 94.12 71 ILE A N 1
ATOM 590 C CA . ILE A 1 71 ? -1.139 -7.039 -4.040 1.00 94.12 71 ILE A CA 1
ATOM 591 C C . ILE A 1 71 ? -0.202 -5.824 -4.028 1.00 94.12 71 ILE A C 1
ATOM 593 O O . ILE A 1 71 ? -0.421 -4.887 -3.268 1.00 94.12 71 ILE A O 1
ATOM 597 N N . GLU A 1 72 ? 0.803 -5.797 -4.909 1.00 92.06 72 GLU A N 1
ATOM 598 C CA . GLU A 1 72 ? 1.717 -4.657 -5.043 1.00 92.06 72 GLU A CA 1
ATOM 599 C C . GLU A 1 72 ? 0.990 -3.454 -5.645 1.00 92.06 72 GLU A C 1
ATOM 601 O O . GLU A 1 72 ? 1.200 -2.326 -5.213 1.00 92.06 72 GLU A O 1
ATOM 606 N N . ARG A 1 73 ? 0.099 -3.682 -6.621 1.00 92.69 73 ARG A N 1
ATOM 607 C CA . ARG A 1 73 ? -0.711 -2.610 -7.222 1.00 92.69 73 ARG A CA 1
ATOM 608 C C . ARG A 1 73 ? -1.584 -1.932 -6.173 1.00 92.69 73 ARG A C 1
ATOM 610 O O . ARG A 1 73 ? -1.584 -0.709 -6.113 1.00 92.69 73 ARG A O 1
ATOM 617 N N . LEU A 1 74 ? -2.277 -2.730 -5.361 1.00 93.75 74 LEU A N 1
ATOM 618 C CA . LEU A 1 74 ? -3.124 -2.242 -4.282 1.00 93.75 74 LEU A CA 1
ATOM 619 C C . LEU A 1 74 ? -2.295 -1.506 -3.222 1.00 93.75 74 LEU A C 1
ATOM 621 O O . LEU A 1 74 ? -2.675 -0.419 -2.792 1.00 93.75 74 LEU A O 1
ATOM 625 N N . ALA A 1 75 ? -1.133 -2.055 -2.859 1.00 91.88 75 ALA A N 1
ATOM 626 C CA . ALA A 1 75 ? -0.230 -1.437 -1.897 1.00 91.88 75 ALA A CA 1
ATOM 627 C C . ALA A 1 75 ? 0.268 -0.054 -2.352 1.00 91.88 75 ALA A C 1
ATOM 629 O O . ALA A 1 75 ? 0.288 0.870 -1.546 1.00 91.88 75 ALA A O 1
ATOM 630 N N . VAL A 1 76 ? 0.615 0.120 -3.635 1.00 89.62 76 VAL A N 1
ATOM 631 C CA . VAL A 1 76 ? 0.984 1.438 -4.192 1.00 89.62 76 VAL A CA 1
ATOM 632 C C . VAL A 1 76 ? -0.161 2.437 -4.038 1.00 89.62 76 VAL A C 1
ATOM 634 O O . VAL A 1 76 ? 0.075 3.574 -3.648 1.00 89.62 76 VAL A O 1
ATOM 637 N N . THR A 1 77 ? -1.391 2.031 -4.359 1.00 90.12 77 THR A N 1
ATOM 638 C CA . THR A 1 77 ? -2.560 2.924 -4.319 1.00 90.12 77 THR A CA 1
ATOM 639 C C . THR A 1 77 ? -2.993 3.311 -2.911 1.00 90.12 77 THR A C 1
ATOM 641 O O . THR A 1 77 ? -3.491 4.414 -2.729 1.00 90.12 77 THR A O 1
ATOM 644 N N . LEU A 1 78 ? -2.838 2.414 -1.934 1.00 89.50 78 LEU A N 1
ATOM 645 C CA . LEU A 1 78 ? -3.270 2.641 -0.550 1.00 89.50 78 LEU A CA 1
ATOM 646 C C . LEU A 1 78 ? -2.187 3.261 0.333 1.00 89.50 78 LEU A C 1
ATOM 648 O O . LEU A 1 78 ? -2.462 3.619 1.476 1.00 89.50 78 LEU A O 1
ATOM 652 N N . ARG A 1 79 ? -0.954 3.361 -0.164 1.00 84.31 79 ARG A N 1
ATOM 653 C CA . ARG A 1 79 ? 0.132 4.025 0.549 1.00 84.31 79 ARG A CA 1
ATOM 654 C C . ARG A 1 79 ? -0.257 5.487 0.792 1.00 84.31 79 ARG A C 1
ATOM 656 O O . ARG A 1 79 ? -0.447 6.240 -0.163 1.00 84.31 79 ARG A O 1
ATOM 663 N N . SER A 1 80 ? -0.370 5.875 2.061 1.00 67.00 80 SER A N 1
ATOM 664 C CA . SER A 1 80 ? -0.775 7.231 2.432 1.00 67.00 80 SER A CA 1
ATOM 665 C C . SER A 1 80 ? 0.288 8.254 1.995 1.00 67.00 80 SER A C 1
ATOM 667 O O . SER A 1 80 ? 1.476 8.048 2.263 1.00 67.00 80 SER A O 1
ATOM 669 N N . PRO A 1 81 ? -0.094 9.361 1.334 1.00 58.88 81 PRO A N 1
ATOM 670 C CA . PRO A 1 81 ? 0.826 10.449 1.000 1.00 58.88 81 PRO A CA 1
ATOM 671 C C . PRO A 1 81 ? 1.235 11.290 2.221 1.00 58.88 81 PRO A C 1
ATOM 673 O O . PRO A 1 81 ? 2.190 12.056 2.130 1.00 58.88 81 PRO A O 1
ATOM 676 N N . GLU A 1 82 ? 0.537 11.154 3.352 1.00 51.25 82 GLU A N 1
ATOM 677 C CA . GLU A 1 82 ? 0.777 11.940 4.571 1.00 51.25 82 GLU A CA 1
ATOM 678 C C . GLU A 1 82 ? 1.806 11.313 5.523 1.00 51.25 82 GLU A C 1
ATOM 680 O O . GLU A 1 82 ? 2.091 11.888 6.570 1.00 51.25 82 GLU A O 1
ATOM 685 N N . ASP A 1 83 ? 2.383 10.153 5.187 1.00 53.16 83 ASP A N 1
ATOM 686 C CA . ASP A 1 83 ? 3.465 9.553 5.971 1.00 53.16 83 ASP A CA 1
ATOM 687 C C . ASP A 1 83 ? 4.819 10.199 5.615 1.00 53.16 83 ASP A C 1
ATOM 689 O O . ASP A 1 83 ? 5.370 9.913 4.543 1.00 53.16 83 ASP A O 1
ATOM 693 N N . PRO A 1 84 ? 5.409 11.035 6.498 1.00 51.09 84 PRO A N 1
ATOM 694 C CA . PRO A 1 84 ? 6.680 11.709 6.219 1.00 51.09 84 PRO A CA 1
ATOM 695 C C . PRO A 1 84 ? 7.861 10.734 6.075 1.00 51.09 84 PRO A C 1
ATOM 697 O O . PRO A 1 84 ? 8.850 11.068 5.425 1.00 51.09 84 PRO A O 1
ATOM 700 N N . ASP A 1 85 ? 7.747 9.510 6.599 1.00 52.47 85 ASP A N 1
ATOM 701 C CA . ASP A 1 85 ? 8.901 8.628 6.821 1.00 52.47 85 ASP A CA 1
ATOM 702 C C . ASP A 1 85 ? 9.147 7.556 5.746 1.00 52.47 85 ASP A C 1
ATOM 704 O O . ASP A 1 85 ? 10.095 6.780 5.859 1.00 52.47 85 ASP A O 1
ATOM 708 N N . ILE A 1 86 ? 8.353 7.497 4.669 1.00 50.78 86 ILE A N 1
ATOM 709 C CA . ILE A 1 86 ? 8.612 6.547 3.560 1.00 50.78 86 ILE A CA 1
ATOM 710 C C . ILE A 1 86 ? 8.739 7.260 2.212 1.00 50.78 86 ILE A C 1
ATOM 712 O O . ILE A 1 86 ? 9.027 6.621 1.199 1.00 50.78 86 ILE A O 1
ATOM 716 N N . SER A 1 87 ? 8.595 8.590 2.163 1.00 42.25 87 SER A N 1
ATOM 717 C CA . SER A 1 87 ? 8.971 9.375 0.982 1.00 42.25 87 SER A CA 1
ATOM 718 C C . SER A 1 87 ? 10.498 9.341 0.789 1.00 42.25 87 SER A C 1
ATOM 720 O O . SER A 1 87 ? 11.236 10.279 1.071 1.00 42.25 87 SER A O 1
ATOM 722 N N . VAL A 1 88 ? 11.019 8.219 0.287 1.00 44.84 88 VAL A N 1
ATOM 723 C CA . VAL A 1 88 ? 12.291 8.235 -0.422 1.00 44.84 88 VAL A CA 1
ATOM 724 C C . VAL A 1 88 ? 12.118 9.264 -1.526 1.00 44.84 88 VAL A C 1
ATOM 726 O O . VAL A 1 88 ? 11.287 9.097 -2.416 1.00 44.84 88 VAL A O 1
ATOM 729 N N . MET A 1 89 ? 12.876 10.350 -1.387 1.00 40.03 89 MET A N 1
ATOM 730 C CA . MET A 1 89 ? 13.220 11.331 -2.404 1.00 40.03 89 MET A CA 1
ATOM 731 C C . MET A 1 89 ? 12.909 10.860 -3.834 1.00 40.03 89 MET A C 1
ATOM 733 O O . MET A 1 89 ? 13.761 10.300 -4.523 1.00 40.03 89 MET A O 1
ATOM 737 N N . VAL A 1 90 ? 11.722 11.191 -4.329 1.00 39.84 90 VAL A N 1
ATOM 738 C CA . VAL A 1 90 ? 11.566 11.518 -5.744 1.00 39.84 90 VAL A CA 1
ATOM 739 C C . VAL A 1 90 ? 11.640 13.031 -5.779 1.00 39.84 90 VAL A C 1
ATOM 741 O O . VAL A 1 90 ? 10.696 13.733 -5.430 1.00 39.84 90 VAL A O 1
ATOM 744 N N . GLY A 1 91 ? 12.848 13.520 -6.049 1.00 38.00 91 GLY A N 1
ATOM 745 C CA . GLY A 1 91 ? 13.205 14.920 -5.921 1.00 38.00 91 GLY A CA 1
ATOM 746 C C . GLY A 1 91 ? 12.290 15.846 -6.717 1.00 38.00 91 GLY A C 1
ATOM 747 O O . GLY A 1 91 ? 12.437 15.983 -7.924 1.00 38.00 91 GLY A O 1
ATOM 748 N N . ALA A 1 92 ? 11.468 16.598 -5.996 1.00 37.38 92 ALA A N 1
ATOM 749 C CA . ALA A 1 92 ? 11.382 18.037 -6.204 1.00 37.38 92 ALA A CA 1
ATOM 750 C C . ALA A 1 92 ? 12.317 18.743 -5.204 1.00 37.38 92 ALA A C 1
ATOM 752 O O . ALA A 1 92 ? 11.941 19.683 -4.518 1.00 37.38 92 ALA A O 1
ATOM 753 N N . ALA A 1 93 ? 13.555 18.259 -5.080 1.00 41.31 93 ALA A N 1
ATOM 754 C CA . ALA A 1 93 ? 14.624 19.022 -4.460 1.00 41.31 93 ALA A CA 1
ATOM 755 C C . ALA A 1 93 ? 15.363 19.732 -5.593 1.00 41.31 93 ALA A C 1
ATOM 757 O O . ALA A 1 93 ? 16.341 19.213 -6.133 1.00 41.31 93 ALA A O 1
ATOM 758 N N . THR A 1 94 ? 14.903 20.924 -5.975 1.00 50.31 94 THR A N 1
ATOM 759 C CA . THR A 1 94 ? 15.795 21.876 -6.639 1.00 50.31 94 THR A CA 1
ATOM 760 C C . THR A 1 94 ? 16.868 22.203 -5.607 1.00 50.31 94 THR A C 1
ATOM 762 O O . THR A 1 94 ? 16.658 23.018 -4.708 1.00 50.31 94 THR A O 1
ATOM 765 N N . THR A 1 95 ? 17.990 21.483 -5.631 1.00 58.88 95 THR A N 1
ATOM 766 C CA . THR A 1 95 ? 19.103 21.783 -4.727 1.00 58.88 95 THR A CA 1
ATOM 767 C C . THR A 1 95 ? 19.450 23.264 -4.864 1.00 58.88 95 THR A C 1
ATOM 769 O O . THR A 1 95 ? 19.389 23.832 -5.955 1.00 58.88 95 THR A O 1
ATOM 772 N N . ARG A 1 96 ? 19.831 23.918 -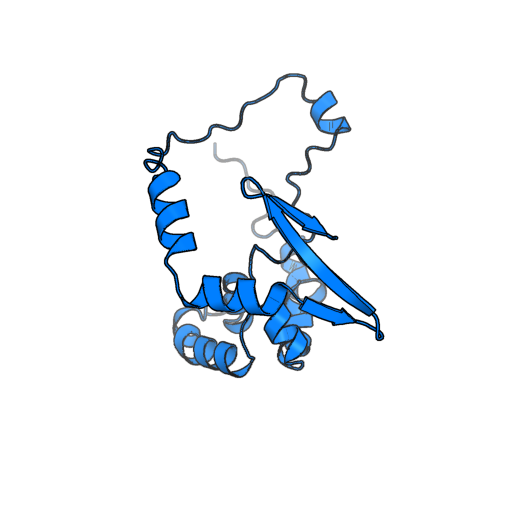3.762 1.00 53.28 96 ARG A N 1
ATOM 773 C CA . ARG A 1 96 ? 20.194 25.349 -3.755 1.00 53.28 96 ARG A CA 1
ATOM 774 C C . ARG A 1 96 ? 21.274 25.680 -4.803 1.00 53.28 96 ARG A C 1
ATOM 776 O O . ARG A 1 96 ? 21.314 26.788 -5.325 1.00 53.28 96 ARG A O 1
ATOM 783 N N . ALA A 1 97 ? 22.114 24.696 -5.136 1.00 56.56 97 ALA A N 1
ATOM 784 C CA . ALA A 1 97 ? 23.111 24.758 -6.202 1.00 56.56 97 ALA A CA 1
ATOM 785 C C . ALA A 1 97 ? 22.507 24.739 -7.622 1.00 56.56 97 ALA A C 1
ATOM 787 O O . ALA A 1 97 ? 23.014 25.423 -8.508 1.00 56.56 97 ALA A O 1
ATOM 788 N N . GLN A 1 98 ? 21.420 23.996 -7.842 1.00 53.91 98 GLN A N 1
ATOM 789 C CA . GLN A 1 98 ? 20.711 23.922 -9.120 1.00 53.91 98 GLN A CA 1
ATOM 790 C C . GLN A 1 98 ? 19.827 25.156 -9.357 1.00 53.91 98 GLN A C 1
ATOM 792 O O . GLN A 1 98 ? 19.877 25.721 -10.443 1.00 53.91 98 GLN A O 1
ATOM 797 N N . ALA A 1 99 ? 19.173 25.680 -8.313 1.00 58.44 99 ALA A N 1
ATOM 798 C CA . ALA A 1 99 ? 18.468 26.969 -8.358 1.00 58.44 99 ALA A CA 1
ATOM 799 C C . ALA A 1 99 ? 19.403 28.162 -8.659 1.00 58.44 99 ALA A C 1
ATOM 801 O O . ALA A 1 99 ? 18.988 29.140 -9.264 1.00 58.44 99 ALA A O 1
ATOM 802 N N . LYS A 1 100 ? 20.685 28.077 -8.270 1.00 60.94 100 LYS A N 1
ATOM 803 C CA . LYS A 1 100 ? 21.712 29.076 -8.626 1.00 60.94 100 LYS A CA 1
ATOM 804 C C . LYS A 1 100 ? 22.203 28.955 -10.074 1.00 60.94 100 LYS A C 1
ATOM 806 O O . LYS A 1 100 ? 22.674 29.941 -10.630 1.00 60.94 100 LYS A O 1
ATOM 811 N N . ARG A 1 101 ? 22.155 27.749 -10.658 1.00 58.75 101 ARG A N 1
ATOM 812 C CA . ARG A 1 101 ? 22.531 27.483 -12.060 1.00 58.75 101 ARG A CA 1
ATOM 813 C C . ARG A 1 101 ? 21.415 27.846 -13.033 1.00 58.75 101 ARG A C 1
ATOM 815 O O . ARG A 1 101 ? 21.692 28.275 -14.148 1.00 58.75 101 ARG A O 1
ATOM 822 N N . GLU A 1 102 ? 20.168 27.671 -12.619 1.00 59.28 102 GLU A N 1
ATOM 823 C CA . GLU A 1 102 ? 18.987 28.061 -13.379 1.00 59.28 102 GLU A CA 1
ATOM 824 C C . GLU A 1 102 ? 18.776 29.576 -13.226 1.00 59.28 102 GLU A C 1
ATOM 826 O O . GLU A 1 102 ? 18.008 30.037 -12.395 1.00 59.28 102 GLU A O 1
ATOM 831 N N . ALA A 1 103 ? 19.494 30.374 -14.023 1.00 59.28 103 ALA A N 1
ATOM 832 C CA . ALA A 1 103 ? 19.460 31.844 -13.975 1.00 59.28 103 ALA A CA 1
ATOM 833 C C . ALA A 1 103 ? 18.080 32.472 -14.283 1.00 59.28 103 ALA A C 1
ATOM 835 O O . ALA A 1 103 ? 17.918 33.686 -14.187 1.00 59.28 103 ALA A O 1
ATOM 836 N N . VAL A 1 104 ? 17.092 31.661 -14.669 1.00 62.97 104 VAL A N 1
ATOM 837 C CA . VAL A 1 104 ? 15.740 32.100 -15.015 1.00 62.97 104 VAL A CA 1
ATOM 838 C C . VAL A 1 104 ? 14.740 31.323 -14.174 1.00 62.97 104 VAL A C 1
ATOM 840 O O . VAL A 1 104 ? 14.523 30.128 -14.385 1.00 62.97 104 VAL A O 1
ATOM 843 N N . THR A 1 105 ? 14.098 32.025 -13.245 1.00 56.91 105 THR A N 1
ATOM 844 C CA . THR A 1 105 ? 12.972 31.518 -12.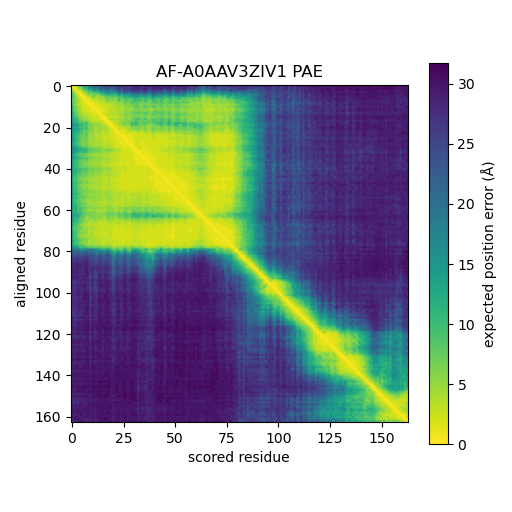465 1.00 56.91 105 THR A CA 1
ATOM 845 C C . THR A 1 105 ? 11.821 31.189 -13.413 1.00 56.91 105 THR A C 1
ATOM 847 O O . THR A 1 105 ? 11.200 32.088 -13.977 1.00 56.91 105 THR A O 1
ATOM 850 N N . LYS A 1 106 ? 11.525 29.904 -13.617 1.00 57.31 106 LYS A N 1
ATOM 851 C CA . LYS A 1 106 ? 10.298 29.480 -14.302 1.00 57.31 106 LYS A CA 1
ATOM 852 C C . LYS A 1 106 ? 9.196 29.341 -13.252 1.00 57.31 106 LYS A C 1
ATOM 854 O O . LYS A 1 106 ? 9.284 28.419 -12.442 1.00 57.31 106 LYS A O 1
ATOM 859 N N . PRO A 1 107 ? 8.188 30.230 -13.210 1.00 60.88 107 PRO A N 1
ATOM 860 C CA . PRO A 1 107 ? 7.075 30.049 -12.292 1.00 60.88 107 PRO A CA 1
ATOM 861 C C . PRO A 1 107 ? 6.331 28.764 -12.660 1.00 60.88 107 PRO A C 1
ATOM 863 O O . PRO A 1 107 ? 6.051 28.504 -13.832 1.00 60.88 107 PRO A O 1
ATOM 866 N N . LEU A 1 108 ? 6.032 27.942 -11.655 1.00 59.62 108 LEU A N 1
ATOM 867 C CA . LEU A 1 108 ? 5.128 26.815 -11.834 1.00 59.62 108 LEU A CA 1
ATOM 868 C C . LEU A 1 108 ? 3.734 27.386 -12.094 1.00 59.62 108 LEU A C 1
ATOM 870 O O . LEU A 1 108 ? 3.218 28.158 -11.288 1.00 59.62 108 LEU A O 1
ATOM 874 N N . TRP A 1 109 ? 3.154 27.041 -13.240 1.00 50.00 109 TRP A N 1
ATOM 875 C CA . TRP A 1 109 ? 1.793 27.437 -13.575 1.00 50.00 109 TRP A CA 1
ATOM 876 C C . TRP A 1 109 ? 0.828 26.696 -12.647 1.00 50.00 109 TRP A C 1
ATOM 878 O O . TRP A 1 109 ? 0.726 25.469 -12.703 1.00 50.00 109 TRP A O 1
ATOM 888 N N . VAL A 1 110 ? 0.169 27.442 -11.761 1.00 65.38 110 VAL A N 1
ATOM 889 C CA . VAL A 1 110 ? -0.926 26.937 -10.933 1.00 65.38 110 VAL A CA 1
ATOM 890 C C . VAL A 1 110 ? -2.218 27.288 -11.672 1.00 65.38 110 VAL A C 1
ATOM 892 O O . VAL A 1 110 ? -2.427 28.472 -11.933 1.00 65.38 110 VAL A O 1
ATOM 895 N N . PRO A 1 111 ? -3.054 26.308 -12.060 1.00 54.97 111 PRO A N 1
ATOM 896 C CA . PRO A 1 111 ? -4.350 26.605 -12.654 1.00 54.97 111 PRO A CA 1
ATOM 897 C C . PRO A 1 111 ? -5.184 27.448 -11.686 1.00 54.97 111 PRO A C 1
ATOM 899 O O . PRO A 1 111 ? -5.185 27.179 -10.483 1.00 54.97 111 PRO A O 1
ATOM 902 N N . ASP A 1 112 ? -5.900 28.443 -12.207 1.00 63.84 112 ASP A N 1
ATOM 903 C CA . ASP A 1 112 ? -6.873 29.203 -11.425 1.00 63.84 112 ASP A CA 1
AT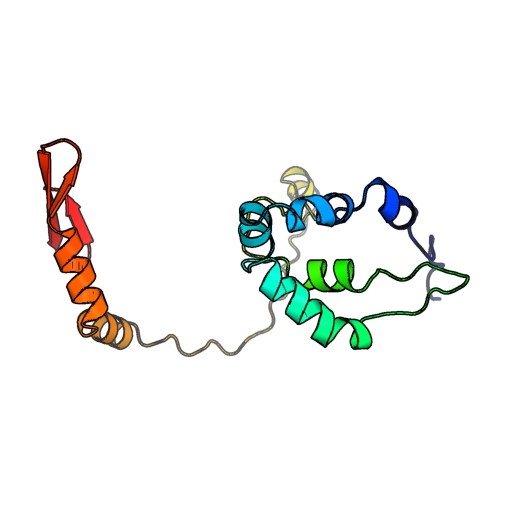OM 904 C C . ASP A 1 112 ? -8.012 28.263 -11.016 1.00 63.84 112 ASP A C 1
ATOM 906 O O . ASP A 1 112 ? -8.890 27.914 -11.802 1.00 63.84 112 ASP A O 1
ATOM 910 N N . ILE A 1 113 ? -7.948 27.793 -9.775 1.00 57.53 113 ILE A N 1
ATOM 911 C CA . ILE A 1 113 ? -9.023 27.055 -9.121 1.00 57.53 113 ILE A CA 1
ATOM 912 C C . ILE A 1 113 ? -9.935 28.109 -8.495 1.00 57.53 113 ILE A C 1
ATOM 914 O O . ILE A 1 113 ? -9.441 29.023 -7.825 1.00 57.53 113 ILE A O 1
ATOM 918 N N . GLU A 1 114 ? -11.252 27.991 -8.690 1.00 65.44 114 GLU A N 1
ATOM 919 C CA . GLU A 1 114 ? -12.221 28.802 -7.952 1.00 65.44 114 GLU A CA 1
ATOM 920 C C . GLU A 1 114 ? -11.895 28.694 -6.462 1.00 65.44 114 GLU A C 1
ATOM 922 O O . GLU A 1 114 ? -11.941 27.611 -5.872 1.00 65.44 114 GLU A O 1
ATOM 927 N N . ARG A 1 115 ? -11.485 29.810 -5.852 1.00 54.91 115 ARG A N 1
ATOM 928 C CA . ARG A 1 115 ? -11.243 29.844 -4.414 1.00 54.91 115 ARG A CA 1
ATOM 929 C C . ARG A 1 115 ? -12.553 29.432 -3.764 1.00 54.91 115 ARG A C 1
ATOM 931 O O . ARG A 1 115 ? -13.528 30.173 -3.870 1.00 54.91 115 ARG A O 1
ATOM 938 N N . HIS A 1 116 ? -12.578 28.277 -3.098 1.00 58.12 116 HIS A N 1
ATOM 939 C CA . HIS A 1 116 ? -13.662 27.973 -2.176 1.00 58.12 116 HIS A CA 1
ATOM 940 C C . HIS A 1 116 ? -13.834 29.208 -1.293 1.00 58.12 116 HIS A C 1
ATOM 942 O O . HIS A 1 116 ? -12.865 29.647 -0.665 1.00 58.12 116 HIS A O 1
ATOM 948 N N . VAL A 1 117 ? -15.027 29.812 -1.323 1.00 60.19 117 VAL A N 1
ATOM 949 C CA . VAL A 1 117 ? -15.393 30.879 -0.392 1.00 60.19 117 VAL A CA 1
ATOM 950 C C . VAL A 1 117 ? -15.072 30.335 0.988 1.00 60.19 117 VAL A C 1
ATOM 952 O O . VAL A 1 117 ? -15.626 29.314 1.394 1.00 60.19 117 VAL A O 1
ATOM 955 N N . GLY A 1 118 ? -14.042 30.909 1.614 1.00 60.53 118 GLY A N 1
ATOM 956 C CA . GLY A 1 118 ? -13.501 30.388 2.859 1.00 60.53 118 GLY A CA 1
ATOM 957 C C . GLY A 1 118 ? -14.649 30.161 3.827 1.00 60.53 118 GLY A C 1
ATOM 958 O O . GLY A 1 118 ? -15.542 31.002 3.918 1.00 60.53 118 GLY A O 1
ATOM 959 N N . VAL A 1 119 ? -14.648 29.009 4.498 1.00 63.28 119 VAL A N 1
ATOM 960 C CA . VAL A 1 119 ? -15.618 28.736 5.560 1.00 63.28 119 VAL A CA 1
ATOM 961 C C . VAL A 1 119 ? -15.593 29.935 6.499 1.00 63.28 119 VAL A C 1
ATOM 963 O O . VAL A 1 119 ? -14.513 30.298 6.975 1.00 63.28 119 VAL A O 1
ATOM 966 N N . ASP A 1 120 ? -16.746 30.581 6.687 1.00 69.94 120 ASP A N 1
ATOM 967 C CA . ASP A 1 120 ? -16.840 31.800 7.482 1.00 69.94 120 ASP A CA 1
ATOM 968 C C . ASP A 1 120 ? -16.230 31.528 8.858 1.00 69.94 120 ASP A C 1
ATOM 970 O O . ASP A 1 120 ? -16.694 30.686 9.633 1.00 69.94 120 ASP A O 1
ATOM 974 N N . ARG A 1 121 ? -15.111 32.206 9.123 1.00 61.62 121 ARG A N 1
ATOM 975 C CA . ARG A 1 121 ? -14.274 31.960 10.292 1.00 61.62 121 ARG A CA 1
ATOM 976 C C . ARG A 1 121 ? -15.060 32.196 11.575 1.00 61.62 121 ARG A C 1
ATOM 978 O O . ARG A 1 121 ? -14.800 31.526 12.570 1.00 61.62 121 ARG A O 1
ATOM 985 N N . GLU A 1 122 ? -16.018 33.114 11.554 1.00 69.69 122 GLU A N 1
ATOM 986 C CA . GLU A 1 122 ? -16.864 33.407 12.706 1.00 69.69 122 GLU A CA 1
ATOM 987 C C . GLU A 1 122 ? -17.879 32.291 12.955 1.00 69.69 122 GLU A C 1
ATOM 989 O O . GLU A 1 122 ? -18.037 31.852 14.096 1.00 69.69 122 GLU A O 1
ATOM 994 N N . GLN A 1 123 ? -18.503 31.766 11.896 1.00 68.88 123 GLN A N 1
ATOM 995 C CA . GLN A 1 123 ? -19.377 30.593 11.992 1.00 68.88 123 GLN A CA 1
ATOM 996 C C . GLN A 1 123 ? -18.613 29.352 12.449 1.00 68.88 123 GLN A C 1
ATOM 998 O O . GLN A 1 123 ? -19.107 28.614 13.299 1.00 68.88 123 GLN A O 1
ATOM 1003 N N . LEU A 1 124 ? -17.392 29.145 11.948 1.00 69.44 124 LEU A N 1
ATOM 1004 C CA . LEU A 1 124 ? -16.547 28.032 12.368 1.00 69.44 124 LEU A CA 1
ATOM 1005 C C . LEU A 1 124 ? -16.215 28.127 13.864 1.00 69.44 124 LEU A C 1
ATOM 1007 O O . LEU A 1 124 ? -16.342 27.144 14.586 1.00 69.44 124 LEU A O 1
ATOM 1011 N N . ILE A 1 125 ? -15.846 29.320 14.347 1.00 67.19 125 ILE A N 1
ATOM 1012 C CA . ILE A 1 125 ? -15.552 29.557 15.767 1.00 67.19 125 ILE A CA 1
ATOM 1013 C C . ILE A 1 125 ? -16.797 29.334 16.635 1.00 67.19 125 ILE A C 1
ATOM 1015 O O . ILE A 1 125 ? -16.665 28.737 17.702 1.00 67.19 125 ILE A O 1
ATOM 1019 N N . LYS A 1 126 ? -17.987 29.763 16.190 1.00 71.44 126 LYS A N 1
ATOM 1020 C CA . LYS A 1 126 ? -19.253 29.495 16.897 1.00 71.44 126 LYS A CA 1
ATOM 1021 C C . LYS A 1 126 ? -19.543 28.001 16.989 1.00 71.44 126 LYS A C 1
ATOM 1023 O O . LYS A 1 126 ? -19.695 27.488 18.091 1.00 71.44 126 LYS A O 1
ATOM 1028 N N . LEU A 1 127 ? -19.500 27.288 15.863 1.00 67.81 127 LEU A N 1
ATOM 1029 C CA . LEU A 1 127 ? -19.714 25.837 15.823 1.00 67.81 127 LEU A CA 1
ATOM 1030 C C . LEU A 1 127 ? -18.732 25.088 16.734 1.00 67.81 127 LEU A C 1
ATOM 1032 O O . LEU A 1 127 ? -19.100 24.131 17.405 1.00 67.81 127 LEU A O 1
ATOM 1036 N N . GLN A 1 128 ? -17.487 25.558 16.809 1.00 58.91 128 GLN A N 1
ATOM 1037 C CA . GLN A 1 128 ? -16.444 24.947 17.631 1.00 58.91 128 GLN A CA 1
ATOM 1038 C C . GLN A 1 128 ? -16.569 25.275 19.131 1.00 58.91 128 GLN A C 1
ATOM 1040 O O . GLN A 1 128 ? -16.005 24.559 19.958 1.00 58.91 128 GLN A O 1
ATOM 1045 N N . GLN A 1 129 ? -17.285 26.348 19.487 1.00 62.06 129 GLN A N 1
ATOM 1046 C CA . GLN A 1 129 ? -17.644 26.697 20.868 1.00 62.06 129 GLN A CA 1
ATOM 1047 C C . GLN A 1 129 ? -18.933 26.009 21.330 1.00 62.06 129 GLN A C 1
ATOM 1049 O O . GLN A 1 129 ? -19.075 25.741 22.519 1.00 62.06 129 GLN A O 1
ATOM 1054 N N . GLU A 1 130 ? -19.850 25.728 20.407 1.00 65.75 130 GLU A N 1
ATOM 1055 C CA . GLU A 1 130 ? -21.151 25.115 20.686 1.00 65.75 130 GLU A CA 1
ATOM 1056 C C . GLU A 1 130 ? -21.112 23.580 20.663 1.00 65.75 130 GLU A C 1
ATOM 1058 O O . GLU A 1 130 ? -22.035 22.948 21.173 1.00 65.75 130 GLU A O 1
ATOM 1063 N N . ASP A 1 131 ? -20.054 22.958 20.123 1.00 70.62 131 ASP A N 1
ATOM 1064 C CA . ASP A 1 131 ? -19.934 21.498 20.104 1.00 70.62 131 ASP A CA 1
ATOM 1065 C C . ASP A 1 131 ? -19.707 20.942 21.530 1.00 70.62 131 ASP A C 1
ATOM 1067 O O . ASP A 1 131 ? -18.630 21.127 22.122 1.00 70.62 131 ASP A O 1
ATOM 1071 N N . PRO A 1 132 ? -20.682 20.202 22.095 1.00 65.25 132 PRO A N 1
ATOM 1072 C CA . PRO A 1 132 ? -20.603 19.689 23.460 1.00 65.25 132 PRO A CA 1
ATOM 1073 C C . PRO A 1 132 ?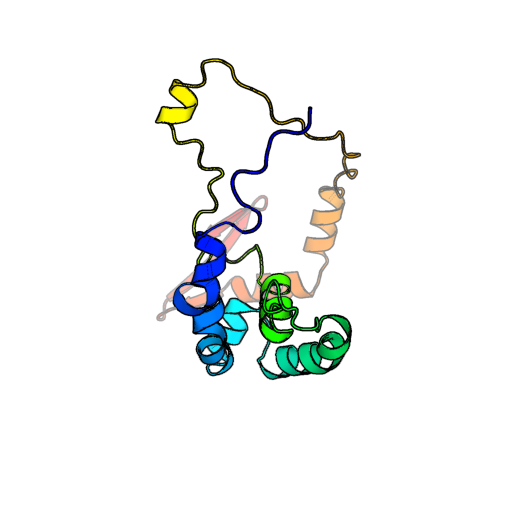 -19.440 18.706 23.656 1.00 65.25 132 PRO A C 1
ATOM 1075 O O . PRO A 1 132 ? -18.931 18.571 24.770 1.00 65.25 132 PRO A O 1
ATOM 1078 N N . ARG A 1 133 ? -18.965 18.044 22.589 1.00 61.19 133 ARG A N 1
ATOM 1079 C CA . ARG A 1 133 ? -17.804 17.142 22.654 1.00 61.19 133 ARG A CA 1
ATOM 1080 C C . ARG A 1 133 ? -16.503 17.914 22.850 1.00 61.19 133 ARG A C 1
ATOM 1082 O O . ARG A 1 133 ? -15.618 17.445 23.565 1.00 61.19 133 ARG A O 1
ATOM 1089 N N . ILE A 1 134 ? -16.391 19.098 22.245 1.00 59.88 134 ILE A N 1
ATOM 1090 C CA . ILE A 1 134 ? -15.213 19.964 22.367 1.00 59.88 134 ILE A CA 1
ATOM 1091 C C . ILE A 1 134 ? -15.202 20.644 23.737 1.00 59.88 134 ILE A C 1
ATOM 1093 O O . ILE A 1 134 ? -14.151 20.681 24.376 1.00 59.88 134 ILE A O 1
ATOM 1097 N N . LEU A 1 135 ? -16.356 21.103 24.231 1.00 63.25 135 LEU A N 1
ATOM 1098 C CA . LEU A 1 135 ? -16.476 21.644 25.590 1.00 63.25 135 LEU A CA 1
ATOM 1099 C C . LEU A 1 135 ? -16.064 20.609 26.649 1.00 63.25 135 LEU A C 1
ATOM 1101 O O . LEU A 1 135 ? -15.227 20.912 27.499 1.00 63.25 135 LEU A O 1
ATOM 1105 N N . ALA A 1 136 ? -16.538 19.365 26.528 1.00 66.44 136 ALA A N 1
ATOM 1106 C CA . ALA A 1 136 ? -16.156 18.275 27.428 1.00 66.44 136 ALA A CA 1
ATOM 1107 C C . ALA A 1 136 ? -14.644 17.964 27.395 1.00 66.44 136 ALA A C 1
ATOM 1109 O O . ALA A 1 136 ? -14.035 17.709 28.435 1.00 66.44 136 ALA A O 1
ATOM 1110 N N . LEU A 1 137 ? -14.014 18.022 26.215 1.00 60.16 137 LEU A N 1
ATOM 1111 C CA . LEU A 1 137 ? -12.563 17.847 26.044 1.00 60.16 137 LEU A CA 1
ATOM 1112 C C . LEU A 1 137 ? -11.750 18.997 26.653 1.00 60.16 137 LEU A C 1
ATOM 1114 O O . LEU A 1 137 ? -10.702 18.763 27.258 1.00 60.16 137 LEU A O 1
ATOM 1118 N N . VAL A 1 138 ? -1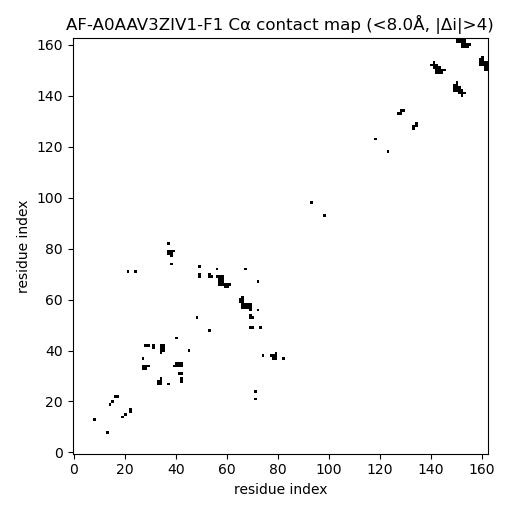2.223 20.237 26.510 1.00 61.03 138 VAL A N 1
ATOM 1119 C CA . VAL A 1 138 ? -11.589 21.421 27.109 1.00 61.03 138 VAL A CA 1
ATOM 1120 C C . VAL A 1 138 ? -11.687 21.370 28.632 1.00 61.03 138 VAL A C 1
ATOM 1122 O O . VAL A 1 138 ? -10.689 21.633 29.303 1.00 61.03 138 VAL A O 1
ATOM 1125 N N . ASP A 1 139 ? -12.838 20.984 29.183 1.00 61.53 139 ASP A N 1
ATOM 1126 C CA . ASP A 1 139 ? -13.021 20.830 30.628 1.00 61.53 139 ASP A CA 1
ATOM 1127 C C . ASP A 1 139 ? -12.158 19.701 31.203 1.00 61.53 139 ASP A C 1
ATOM 1129 O O . ASP A 1 139 ? -11.509 19.890 32.234 1.00 61.53 139 ASP A O 1
ATOM 1133 N N . ALA A 1 140 ? -12.031 18.578 30.490 1.00 61.41 140 ALA A N 1
ATOM 1134 C CA . ALA A 1 140 ? -11.125 17.492 30.864 1.00 61.41 140 ALA A CA 1
ATOM 1135 C C . ALA A 1 140 ? -9.635 17.904 30.840 1.00 61.41 140 ALA A C 1
ATOM 1137 O O . ALA A 1 140 ? -8.819 17.334 31.565 1.00 61.41 140 ALA A O 1
ATOM 1138 N N . GLY A 1 141 ? -9.266 18.902 30.027 1.00 56.91 141 GLY A N 1
ATOM 1139 C CA . GLY A 1 141 ? -7.895 19.404 29.891 1.00 56.91 141 GLY A CA 1
ATOM 1140 C C . GLY A 1 141 ? -7.480 20.482 30.901 1.00 56.91 141 GLY A C 1
ATOM 1141 O O . GLY A 1 141 ? -6.285 20.756 31.028 1.00 56.91 141 GLY A O 1
ATOM 1142 N N . ARG A 1 142 ? -8.421 21.096 31.636 1.00 53.72 142 ARG A N 1
ATOM 1143 C CA . ARG A 1 142 ? -8.133 22.217 32.561 1.00 53.72 142 ARG A CA 1
ATOM 1144 C C . ARG A 1 142 ? -7.312 21.815 33.785 1.00 53.72 142 ARG A C 1
ATOM 1146 O O . ARG A 1 142 ? -6.599 22.655 34.332 1.00 53.72 142 ARG A O 1
ATOM 1153 N N . THR A 1 143 ? -7.357 20.548 34.188 1.00 55.41 143 THR A N 1
ATOM 1154 C CA . THR A 1 143 ? -6.540 20.017 35.285 1.00 55.41 143 THR A CA 1
ATOM 1155 C C . THR A 1 143 ? -6.008 18.640 34.924 1.00 55.41 143 THR A C 1
ATOM 1157 O O . THR A 1 143 ? -6.735 17.650 34.971 1.00 55.41 143 THR A O 1
ATOM 1160 N N . SER A 1 144 ? -4.719 18.559 34.599 1.00 54.16 144 SER A N 1
ATOM 1161 C CA . SER A 1 144 ? -4.039 17.278 34.400 1.00 54.16 144 SER A CA 1
ATOM 1162 C C . SER A 1 144 ? -3.074 17.024 35.556 1.00 54.16 144 SER A C 1
ATOM 1164 O O . SER A 1 144 ? -2.214 17.854 35.861 1.00 54.16 144 SER A O 1
ATOM 1166 N N . ARG A 1 145 ? -3.211 15.869 36.221 1.00 49.66 145 ARG A N 1
ATOM 1167 C CA . ARG A 1 145 ? -2.243 15.388 37.217 1.00 49.66 145 ARG A CA 1
ATOM 1168 C C . ARG A 1 145 ? -1.112 14.657 36.493 1.00 49.66 145 ARG A C 1
ATOM 1170 O O . ARG A 1 145 ? -1.265 13.502 36.108 1.00 49.66 145 ARG A O 1
ATOM 1177 N N . ARG A 1 146 ? 0.049 15.301 36.361 1.00 47.44 146 ARG A N 1
ATOM 1178 C CA . ARG A 1 146 ? 1.318 14.639 36.004 1.00 47.44 146 ARG A CA 1
ATOM 1179 C C . ARG A 1 146 ? 2.261 14.705 37.201 1.00 47.44 146 ARG A C 1
ATOM 1181 O O . ARG A 1 146 ? 2.628 15.792 37.632 1.00 47.44 146 ARG A O 1
ATOM 1188 N N . GLY A 1 147 ? 2.644 13.547 37.744 1.00 54.09 147 GLY A N 1
ATOM 1189 C CA . GLY A 1 147 ? 3.682 13.449 38.781 1.00 54.09 147 GLY A CA 1
ATOM 1190 C C . GLY A 1 147 ? 3.370 14.192 40.088 1.00 54.09 147 GLY A C 1
ATOM 1191 O O . GLY A 1 147 ? 4.241 14.863 40.628 1.00 54.09 147 GLY A O 1
ATOM 1192 N N . GLY A 1 148 ? 2.124 14.136 40.572 1.00 60.53 148 GLY A N 1
ATOM 1193 C CA . GLY A 1 148 ? 1.735 14.702 41.875 1.00 60.53 148 GLY A CA 1
ATOM 1194 C C . GLY A 1 148 ? 1.599 16.230 41.942 1.00 60.53 148 GLY A C 1
ATOM 1195 O O . GLY A 1 148 ? 1.144 16.739 42.961 1.00 60.53 148 GLY A O 1
ATOM 1196 N N . LYS A 1 149 ? 1.915 16.972 40.871 1.00 55.75 149 LYS A N 1
ATOM 1197 C CA . LYS A 1 149 ? 1.686 18.425 40.785 1.00 55.75 149 LYS A CA 1
ATOM 1198 C C . LYS A 1 149 ? 0.462 18.723 39.918 1.00 55.75 149 LYS A C 1
ATOM 1200 O O . LYS A 1 149 ? 0.310 18.164 38.832 1.00 55.75 149 LYS A O 1
ATOM 1205 N N . ILE A 1 150 ? -0.421 19.590 40.415 1.00 59.34 150 ILE A N 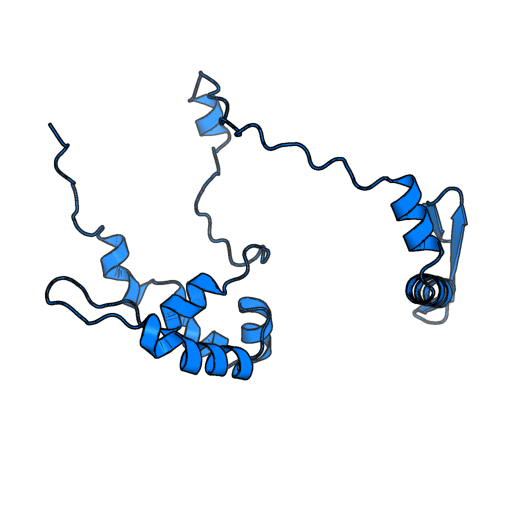1
ATOM 1206 C CA . ILE A 1 150 ? -1.594 20.064 39.672 1.00 59.34 150 ILE A CA 1
ATOM 1207 C C . ILE A 1 150 ? -1.121 21.182 38.747 1.00 59.34 150 ILE A C 1
ATOM 1209 O O . ILE A 1 150 ? -0.614 22.196 39.217 1.00 59.34 150 ILE A O 1
ATOM 1213 N N . VAL A 1 151 ? -1.263 20.977 37.438 1.00 56.97 151 VAL A N 1
ATOM 1214 C CA . VAL A 1 151 ? -1.034 22.020 36.435 1.00 56.97 151 VAL A CA 1
ATOM 1215 C C . VAL A 1 151 ? -2.395 22.499 35.955 1.00 56.97 151 VAL A C 1
ATOM 1217 O O . VAL A 1 151 ? -3.194 21.686 35.484 1.00 56.97 151 VAL A O 1
ATOM 1220 N N . SER A 1 152 ? -2.657 23.795 36.108 1.00 56.03 152 SER A N 1
ATOM 1221 C CA . SER A 1 152 ? -3.878 24.439 35.635 1.00 56.03 152 SER A CA 1
ATOM 1222 C C . SER A 1 152 ? -3.589 25.312 34.420 1.00 56.03 152 SER A C 1
ATOM 1224 O O . SER A 1 152 ? -2.494 25.856 34.253 1.00 56.03 152 SER A O 1
ATOM 1226 N N . PHE A 1 153 ? -4.578 25.405 33.540 1.00 55.97 153 PHE A N 1
ATOM 1227 C CA . PHE A 1 153 ? -4.494 26.191 32.318 1.00 55.97 153 PHE A CA 1
ATOM 1228 C C . PHE A 1 153 ? -5.632 27.209 32.280 1.00 55.97 153 PHE A C 1
ATOM 1230 O O . PHE A 1 153 ? -6.780 26.874 32.572 1.00 55.97 153 PHE A O 1
ATOM 1237 N N . GLU A 1 154 ? -5.315 28.445 31.907 1.00 62.09 154 GLU A N 1
ATOM 1238 C CA . GLU A 1 154 ? -6.255 29.560 31.803 1.00 62.09 154 GLU A CA 1
ATOM 1239 C C . GLU A 1 154 ? -6.328 30.034 30.350 1.00 62.09 154 GLU A C 1
ATOM 1241 O O . GLU A 1 154 ? -5.308 30.135 29.673 1.00 62.09 154 GLU A O 1
ATOM 1246 N N . LYS A 1 155 ? -7.530 30.308 29.832 1.00 55.88 155 LYS A N 1
ATOM 1247 C CA . LYS A 1 155 ? -7.716 30.740 28.440 1.00 55.88 155 LYS A CA 1
ATOM 1248 C C . LYS A 1 155 ? -8.170 32.195 28.395 1.00 55.88 155 LYS A C 1
ATOM 1250 O O . LYS A 1 155 ? -9.255 32.506 28.871 1.00 55.88 155 LYS A O 1
ATOM 1255 N N . ALA A 1 156 ? -7.385 33.056 27.750 1.00 55.53 156 ALA A N 1
ATOM 1256 C CA . ALA A 1 156 ? -7.716 34.462 27.528 1.00 55.53 156 ALA A CA 1
ATOM 1257 C C . ALA A 1 156 ? -7.540 34.817 26.045 1.00 55.53 156 ALA A C 1
ATOM 1259 O O . ALA A 1 156 ? -6.545 34.454 25.421 1.00 55.53 156 ALA A O 1
ATOM 1260 N N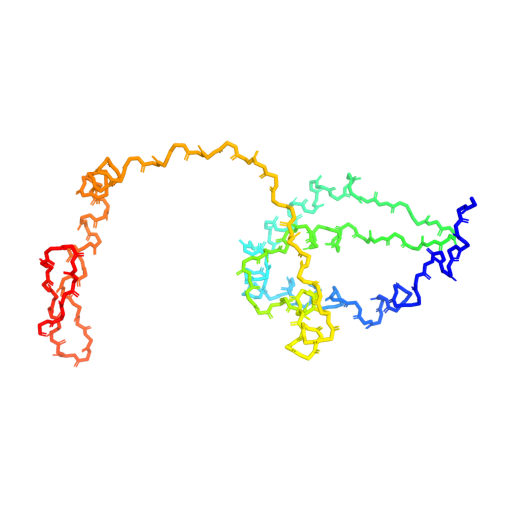 . ARG A 1 157 ? -8.529 35.509 25.456 1.00 61.88 157 ARG A N 1
ATOM 1261 C CA . ARG A 1 157 ? -8.523 35.950 24.041 1.00 61.88 157 ARG A CA 1
ATOM 1262 C C . ARG A 1 157 ? -8.216 34.832 23.027 1.00 61.88 157 ARG A C 1
ATOM 1264 O O . ARG A 1 157 ? -7.533 35.046 22.034 1.00 61.88 157 ARG A O 1
ATOM 1271 N N . GLY A 1 158 ? -8.712 33.621 23.287 1.00 53.69 158 GLY A N 1
ATOM 1272 C CA . GLY A 1 158 ? -8.511 32.464 22.406 1.00 53.69 158 GLY A CA 1
ATOM 1273 C C . GLY A 1 158 ? -7.179 31.726 22.586 1.00 53.69 158 GLY A C 1
ATOM 1274 O O . GLY A 1 158 ? -7.023 30.652 22.012 1.00 53.69 158 GLY A O 1
ATOM 1275 N N . ILE A 1 159 ? -6.269 32.233 23.422 1.00 57.28 159 ILE A N 1
ATOM 1276 C CA . ILE A 1 159 ? -4.948 31.653 23.698 1.00 57.28 159 ILE A CA 1
ATOM 1277 C C . ILE A 1 159 ? -4.975 30.964 25.070 1.00 57.28 159 ILE A C 1
ATOM 1279 O O . ILE A 1 159 ? -5.581 31.479 26.009 1.00 57.28 159 ILE A O 1
ATOM 1283 N N . VAL A 1 160 ? -4.355 29.783 25.180 1.00 61.62 160 VAL A N 1
ATOM 1284 C CA . VAL A 1 160 ? -4.275 29.001 26.427 1.00 61.62 160 VAL A CA 1
ATOM 1285 C C . VAL A 1 160 ? -2.918 29.230 27.092 1.00 61.62 160 VAL A C 1
ATOM 1287 O O . VAL A 1 160 ? -1.876 28.984 26.490 1.00 61.62 160 VAL A O 1
ATOM 1290 N N . TYR A 1 161 ? -2.948 29.671 28.343 1.00 57.91 161 TYR A N 1
ATOM 1291 C CA . TYR A 1 161 ? -1.803 29.923 29.207 1.00 57.91 161 TYR A CA 1
ATOM 1292 C C . TYR A 1 161 ? -1.710 28.832 30.271 1.00 57.91 161 TYR A C 1
ATOM 1294 O O . TYR A 1 161 ? -2.723 28.329 30.754 1.00 57.91 161 TYR A O 1
ATOM 1302 N N . ARG A 1 162 ? -0.488 28.467 30.652 1.00 54.38 162 ARG A N 1
ATOM 1303 C CA . ARG A 1 162 ? -0.229 27.618 31.817 1.00 54.38 162 ARG A CA 1
ATOM 1304 C C . ARG A 1 162 ? -0.056 28.516 33.040 1.00 54.38 162 ARG A C 1
ATOM 1306 O O . ARG A 1 162 ? 0.737 29.453 32.962 1.00 54.38 162 ARG A O 1
ATOM 1313 N N . ARG A 1 163 ? -0.776 28.228 34.123 1.00 55.53 163 ARG A N 1
ATOM 1314 C CA . ARG A 1 163 ? -0.623 28.917 35.409 1.00 55.53 163 ARG A CA 1
ATOM 1315 C C . ARG A 1 163 ? 0.485 28.286 36.251 1.00 55.53 163 ARG A C 1
ATOM 1317 O O . ARG A 1 163 ? 0.729 27.061 36.104 1.00 55.53 163 ARG A O 1
#

Secondary structure (DSSP, 8-state):
-----S-SS-HHHHTHHHH-GGGGHHHHHH-HHHHHHHHSS-HHHHHHHHHHHHHHH-----SS-PPPPHHHHHHHHHS-TT-TTS---------HHHHHH--S----------------HHHHHHHHHH-HHHHHHHHHHSEEEETTEEEEEEEETTEEEE-

Sequence (163 aa):
MQGRRRFWVHPICKERGKTGEFRMLPQILADNVKCLAYFRMTKATFQYLLELSGPHIQKQNTNWRRAIPPIERLAVTLRSPEDPDISVMVGAATTRAQAKREAVTKPLWVPDIERHVGVDREQLIKLQQEDPRILALVDAGRTSRRGGKIVSFEKARGIVYRR

Organism: NCBI:txid259542